Protein AF-A0A527VLF5-F1 (afdb_monomer)

pLDDT: mean 86.72, std 11.75, range [56.09, 97.25]

Nearest PDB structures (foldseek):
  2ouw-assembly1_B  TM=7.288E-01  e=3.056E-06  Rhodospirillum rubrum

Mean predicted aligned error: 9.97 Å

Sequence (73 aa):
MEKIPAVKAVFDDIRATRKSDFVNNFWRGLANDPAALKRVWEQLKAVMVADSAIDPLTKEMIYIAVSVANGCS

Foldseek 3Di:
DCVPVLLVVLLVVVCVQVVHNDDDVVLVVCSVPSVSSVVVSVVCCVVPVPPDPQPPVNVVVVVVVVCVVVVND

Secondary structure (DSSP, 8-state):
-TTSHHHHHHHHHHHHHHT-S---HHHHHHTTSHHHHHHHHHHHHHHHTS--SS-HHHHHHHHHHHHHHTT--

Radius of gyration: 16.07 Å; Cα contacts (8 Å, |Δi|>4): 34; chains: 1; bounding box: 25×31×42 Å

Solvent-accessible surface area (backbone atoms only — not comparable to full-atom values): 4358 Å² total; per-residue (Å²): 103,72,85,41,70,69,40,31,54,50,53,53,48,51,23,65,75,66,74,38,92,76,80,57,68,70,63,60,60,35,46,82,40,48,68,59,38,48,52,53,51,53,55,47,39,63,65,74,68,41,87,51,97,62,49,74,68,57,53,50,52,51,50,52,52,52,30,59,76,69,69,58,128

Structure (mmCIF, N/CA/C/O backbone):
data_AF-A0A527VLF5-F1
#
_entry.id   AF-A0A527VLF5-F1
#
loop_
_atom_site.group_PDB
_atom_site.id
_atom_site.type_symbol
_atom_site.label_atom_id
_atom_site.label_alt_id
_atom_site.label_comp_id
_atom_site.label_asym_id
_atom_site.label_entity_id
_atom_site.label_seq_id
_atom_site.pdbx_PDB_ins_code
_atom_site.Cartn_x
_atom_site.Cartn_y
_atom_site.Cartn_z
_atom_site.occupancy
_atom_site.B_iso_or_equiv
_atom_site.auth_seq_id
_atom_site.auth_comp_id
_atom_site.auth_asym_id
_atom_site.auth_atom_id
_atom_site.pdbx_PDB_model_num
ATOM 1 N N . MET A 1 1 ? 6.217 0.383 -17.628 1.00 60.47 1 MET A N 1
ATOM 2 C CA . MET A 1 1 ? 6.214 -0.275 -16.303 1.00 60.47 1 MET A CA 1
ATOM 3 C C . MET A 1 1 ? 5.206 -1.413 -16.220 1.00 60.47 1 MET A C 1
ATOM 5 O O . MET A 1 1 ? 5.621 -2.508 -15.887 1.00 60.47 1 MET A O 1
ATOM 9 N N . GLU A 1 2 ? 3.939 -1.234 -16.614 1.00 64.50 2 GLU A N 1
ATOM 10 C CA . GLU A 1 2 ? 2.919 -2.314 -16.584 1.00 64.50 2 GLU A CA 1
ATOM 11 C C . GLU A 1 2 ? 3.211 -3.534 -17.482 1.00 64.50 2 GLU A C 1
ATOM 13 O O . GLU A 1 2 ? 2.529 -4.548 -17.390 1.00 64.50 2 GLU A O 1
ATOM 18 N N . LYS A 1 3 ? 4.244 -3.468 -18.330 1.00 78.62 3 LYS A N 1
ATOM 19 C CA . LYS A 1 3 ? 4.758 -4.617 -19.092 1.00 78.62 3 LYS A CA 1
ATOM 20 C C . LYS A 1 3 ? 5.652 -5.548 -18.254 1.00 78.62 3 LYS A C 1
ATOM 22 O O . LYS A 1 3 ? 5.954 -6.645 -18.703 1.00 78.62 3 LYS A O 1
ATOM 27 N N . ILE A 1 4 ? 6.082 -5.120 -17.061 1.00 89.75 4 ILE A N 1
ATOM 28 C CA . ILE A 1 4 ? 6.820 -5.947 -16.098 1.00 89.75 4 ILE A CA 1
ATOM 29 C C . ILE A 1 4 ? 5.781 -6.712 -15.263 1.00 89.75 4 ILE A C 1
ATOM 31 O O . ILE A 1 4 ? 5.022 -6.063 -14.533 1.00 89.75 4 ILE A O 1
ATOM 35 N N . PRO A 1 5 ? 5.744 -8.058 -15.313 1.00 93.00 5 PRO A N 1
ATOM 36 C CA . PRO A 1 5 ? 4.701 -8.843 -14.647 1.00 93.00 5 PRO A CA 1
ATOM 37 C C . PRO A 1 5 ? 4.565 -8.553 -13.147 1.00 93.00 5 PRO A C 1
ATOM 39 O O . PRO A 1 5 ? 3.452 -8.425 -12.644 1.00 93.00 5 PRO A O 1
ATOM 42 N N . ALA A 1 6 ? 5.688 -8.365 -12.444 1.00 91.94 6 ALA A N 1
ATOM 43 C CA . ALA A 1 6 ? 5.698 -8.066 -11.011 1.00 91.94 6 ALA A CA 1
ATOM 44 C C . ALA A 1 6 ? 5.040 -6.715 -10.670 1.00 91.94 6 ALA A C 1
ATOM 46 O O . ALA A 1 6 ? 4.256 -6.632 -9.730 1.00 91.94 6 ALA A O 1
ATOM 47 N N . VAL A 1 7 ? 5.308 -5.665 -11.454 1.00 96.44 7 VAL A N 1
ATOM 48 C CA . VAL A 1 7 ? 4.684 -4.344 -11.258 1.00 96.44 7 VAL A CA 1
ATOM 49 C C . VAL A 1 7 ? 3.190 -4.411 -11.560 1.00 96.44 7 VAL A C 1
ATOM 51 O O . VAL A 1 7 ? 2.382 -3.877 -10.802 1.00 96.44 7 VAL A O 1
ATOM 54 N N . LYS A 1 8 ? 2.819 -5.094 -12.650 1.00 95.88 8 LYS A N 1
ATOM 55 C CA . LYS A 1 8 ? 1.418 -5.262 -13.040 1.00 95.88 8 LYS A CA 1
ATOM 56 C C . LYS A 1 8 ? 0.608 -5.954 -11.946 1.00 95.88 8 LYS A C 1
ATOM 58 O O . LYS A 1 8 ? -0.448 -5.446 -11.589 1.00 95.88 8 LYS A O 1
ATOM 63 N N . ALA A 1 9 ? 1.128 -7.044 -11.382 1.00 96.38 9 ALA A N 1
ATOM 64 C CA . ALA A 1 9 ? 0.466 -7.767 -10.300 1.00 96.38 9 ALA A CA 1
ATOM 65 C C . ALA A 1 9 ? 0.183 -6.861 -9.088 1.00 96.38 9 ALA A C 1
ATOM 67 O O . ALA A 1 9 ? -0.927 -6.868 -8.562 1.00 96.38 9 ALA A O 1
ATOM 68 N N . VAL A 1 10 ? 1.149 -6.024 -8.688 1.00 96.50 10 VAL A N 1
ATOM 69 C CA . VAL A 1 10 ? 0.946 -5.077 -7.580 1.00 96.50 10 VAL A CA 1
ATOM 70 C C . VAL A 1 10 ? -0.085 -4.002 -7.940 1.00 96.50 10 VAL A C 1
ATOM 72 O O . VAL A 1 10 ? -0.923 -3.658 -7.114 1.00 96.50 10 VAL A O 1
ATOM 75 N N . PHE A 1 11 ? -0.077 -3.474 -9.165 1.00 97.06 11 PHE A N 1
ATOM 76 C CA . PHE A 1 11 ? -1.046 -2.452 -9.582 1.00 97.06 11 PHE A CA 1
ATOM 77 C C . PHE A 1 11 ? -2.467 -2.995 -9.731 1.00 97.06 11 PHE A C 1
ATOM 79 O O . PHE A 1 11 ? -3.422 -2.266 -9.468 1.00 97.06 11 PHE A O 1
ATOM 86 N N . ASP A 1 12 ? -2.620 -4.240 -10.175 1.00 96.69 12 ASP A N 1
ATOM 87 C CA . ASP A 1 12 ? -3.916 -4.917 -10.220 1.00 96.69 12 ASP A CA 1
ATOM 88 C C . ASP A 1 12 ? -4.463 -5.097 -8.786 1.00 96.69 12 ASP A C 1
ATOM 90 O O . ASP A 1 12 ? -5.615 -4.759 -8.517 1.00 96.69 12 ASP A O 1
ATOM 94 N N . ASP A 1 13 ? -3.615 -5.504 -7.834 1.00 95.50 13 ASP A N 1
ATOM 95 C CA . ASP A 1 13 ? -3.985 -5.650 -6.419 1.00 95.50 13 ASP A CA 1
ATOM 96 C C . ASP A 1 13 ? -4.320 -4.305 -5.739 1.00 95.50 13 ASP A C 1
ATOM 98 O O . ASP A 1 13 ? -5.319 -4.196 -5.027 1.00 95.50 13 ASP A O 1
ATOM 102 N N . ILE A 1 14 ? -3.562 -3.234 -6.015 1.00 95.00 14 ILE A N 1
ATOM 103 C CA . ILE A 1 14 ? -3.880 -1.881 -5.520 1.00 95.00 14 ILE A CA 1
ATOM 104 C C . ILE A 1 14 ? -5.291 -1.467 -5.938 1.00 95.00 14 ILE A C 1
ATOM 106 O O . ILE A 1 14 ? -6.047 -0.950 -5.111 1.00 95.00 14 ILE A O 1
ATOM 110 N N . ARG A 1 15 ? -5.652 -1.695 -7.205 1.00 95.19 15 ARG A N 1
ATOM 111 C CA . ARG A 1 15 ? -6.967 -1.323 -7.733 1.00 95.19 15 ARG A CA 1
ATOM 112 C C . ARG A 1 15 ? -8.084 -2.147 -7.107 1.00 95.19 15 ARG A C 1
ATOM 114 O O . ARG A 1 15 ? -9.085 -1.575 -6.680 1.00 95.19 15 ARG A O 1
ATOM 121 N N . ALA A 1 16 ? -7.882 -3.459 -6.978 1.00 94.94 16 ALA A N 1
ATOM 122 C CA . ALA A 1 16 ? -8.835 -4.356 -6.330 1.00 94.94 16 ALA A CA 1
ATOM 123 C C . ALA A 1 16 ? -9.052 -3.991 -4.852 1.00 94.94 16 ALA A C 1
ATOM 125 O O . ALA A 1 16 ? -10.187 -3.827 -4.408 1.00 94.94 16 ALA A O 1
ATOM 126 N N . THR A 1 17 ? -7.965 -3.785 -4.108 1.00 91.88 17 THR A N 1
ATOM 127 C CA . THR A 1 17 ? -8.001 -3.456 -2.679 1.00 91.88 17 THR A CA 1
ATOM 128 C C . THR A 1 17 ? -8.646 -2.094 -2.421 1.00 91.88 17 THR A C 1
ATOM 130 O O . THR A 1 17 ? -9.432 -1.942 -1.490 1.00 91.88 17 THR A O 1
ATOM 133 N N . ARG A 1 18 ? -8.334 -1.083 -3.243 1.00 90.19 18 ARG A N 1
ATOM 134 C CA . ARG A 1 18 ? -8.838 0.290 -3.061 1.00 90.19 18 ARG A CA 1
ATOM 135 C C . ARG A 1 18 ? -10.145 0.580 -3.801 1.00 90.19 18 ARG A C 1
ATOM 137 O O . ARG A 1 18 ? -10.662 1.684 -3.661 1.00 90.19 18 ARG A O 1
ATOM 144 N N . LYS A 1 19 ? -10.664 -0.374 -4.583 1.00 91.12 19 LYS A N 1
ATOM 145 C CA . LYS A 1 19 ? -11.865 -0.231 -5.429 1.00 91.12 19 LYS A CA 1
ATOM 146 C C . LYS A 1 19 ? -11.813 1.014 -6.325 1.00 91.12 19 LYS A C 1
ATOM 148 O O . LYS A 1 19 ? -12.782 1.757 -6.444 1.00 91.12 19 LYS A O 1
ATOM 153 N N . SER A 1 20 ? -10.651 1.264 -6.918 1.00 91.31 20 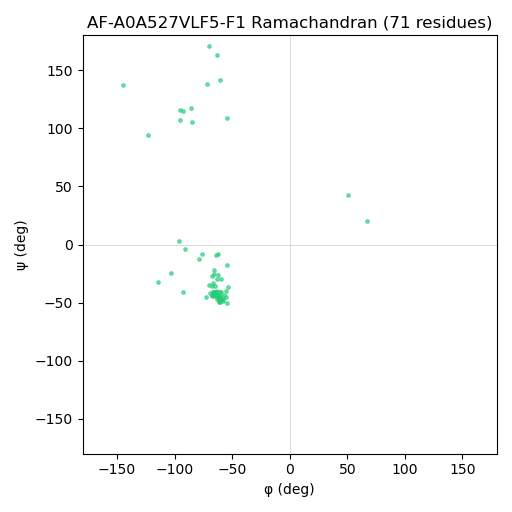SER A N 1
ATOM 154 C CA . SER A 1 20 ? -10.401 2.418 -7.782 1.00 91.31 20 SER A CA 1
ATOM 155 C C . SER A 1 20 ? -9.455 2.016 -8.897 1.00 91.31 20 SER A C 1
ATOM 157 O O . SER A 1 20 ? -8.453 1.370 -8.623 1.00 91.31 20 SER A O 1
ATOM 159 N N . ASP A 1 21 ? -9.718 2.446 -10.130 1.00 91.12 21 ASP A N 1
ATOM 160 C CA . ASP A 1 21 ? -8.836 2.183 -11.274 1.00 91.12 21 ASP A CA 1
ATOM 161 C C . ASP A 1 21 ? -7.575 3.059 -11.287 1.00 91.12 21 ASP A C 1
ATOM 163 O O . ASP A 1 21 ? -6.660 2.858 -12.089 1.00 91.12 21 ASP A O 1
ATOM 167 N N . PHE A 1 22 ? -7.497 4.040 -10.387 1.00 93.06 22 PHE A N 1
ATOM 168 C CA . PHE A 1 22 ? -6.407 4.997 -10.358 1.00 93.06 22 PHE A CA 1
ATOM 169 C C . PHE A 1 22 ? -5.267 4.556 -9.430 1.00 93.06 22 PHE A C 1
ATOM 171 O O . PHE A 1 22 ? -5.391 4.527 -8.205 1.00 93.06 22 PHE A O 1
ATOM 178 N N . VAL A 1 23 ? -4.099 4.298 -10.023 1.00 94.25 23 VAL A N 1
ATOM 179 C CA . VAL A 1 23 ? -2.828 4.143 -9.300 1.00 94.25 23 VAL A CA 1
ATOM 180 C C . VAL A 1 23 ? -2.089 5.482 -9.295 1.00 94.25 23 VAL A C 1
ATOM 182 O O . VAL A 1 23 ? -1.695 5.977 -10.356 1.00 94.25 23 VAL A O 1
ATOM 185 N N . ASN A 1 24 ? -1.899 6.067 -8.109 1.00 93.56 24 ASN A N 1
ATOM 186 C CA . ASN A 1 24 ? -1.263 7.377 -7.945 1.00 93.56 24 ASN A CA 1
ATOM 187 C C . ASN A 1 24 ? 0.252 7.368 -8.256 1.00 93.56 24 ASN A C 1
ATOM 189 O O . ASN A 1 24 ? 0.885 6.321 -8.412 1.00 93.56 24 ASN A O 1
ATOM 193 N N . ASN A 1 25 ? 0.851 8.561 -8.312 1.00 95.25 25 ASN A N 1
ATOM 194 C CA . ASN A 1 25 ? 2.254 8.732 -8.703 1.00 95.25 25 ASN A CA 1
ATOM 195 C C . ASN A 1 25 ? 3.263 8.125 -7.719 1.00 95.25 25 ASN A C 1
ATOM 197 O O . ASN A 1 25 ? 4.349 7.748 -8.144 1.00 95.25 25 ASN A O 1
ATOM 201 N N . PHE A 1 26 ? 2.914 7.975 -6.438 1.00 95.19 26 PHE A N 1
ATOM 202 C CA . PHE A 1 26 ? 3.792 7.340 -5.451 1.00 95.19 26 PHE A CA 1
ATOM 203 C C . PHE A 1 26 ? 4.089 5.880 -5.831 1.00 95.19 26 PHE A C 1
ATOM 205 O O . PHE A 1 26 ? 5.247 5.480 -5.940 1.00 95.19 26 PHE A O 1
ATOM 212 N N . TRP A 1 27 ? 3.045 5.106 -6.142 1.00 96.00 27 TRP A N 1
ATOM 213 C CA . TRP A 1 27 ? 3.194 3.712 -6.572 1.00 96.00 27 TRP A CA 1
ATOM 214 C C . TRP A 1 27 ? 3.866 3.590 -7.941 1.00 96.00 27 TRP A C 1
ATOM 216 O O . TRP A 1 27 ? 4.666 2.683 -8.163 1.00 96.00 27 TRP A O 1
ATOM 226 N N . ARG A 1 28 ? 3.586 4.531 -8.852 1.00 94.38 28 ARG A N 1
ATOM 227 C CA . ARG A 1 28 ? 4.265 4.614 -10.156 1.00 94.38 28 ARG A CA 1
ATOM 228 C C . ARG A 1 28 ? 5.754 4.930 -10.019 1.00 94.38 28 ARG A C 1
ATOM 230 O O . ARG A 1 28 ? 6.543 4.379 -10.774 1.00 94.38 28 ARG A O 1
ATOM 237 N N . GLY A 1 29 ? 6.148 5.747 -9.044 1.00 95.19 29 GLY A N 1
ATOM 238 C CA . GLY A 1 29 ? 7.553 6.014 -8.735 1.00 95.19 29 GLY A CA 1
ATOM 239 C C . GLY A 1 29 ? 8.283 4.775 -8.212 1.00 95.19 29 GLY A C 1
ATOM 240 O O . GLY A 1 29 ? 9.374 4.457 -8.687 1.00 95.19 29 GLY A O 1
ATOM 241 N N . LEU A 1 30 ? 7.649 4.026 -7.302 1.00 94.88 30 LEU A N 1
ATOM 242 C CA . LEU A 1 30 ? 8.197 2.772 -6.769 1.00 94.88 30 LEU A CA 1
ATOM 243 C C . LEU A 1 30 ? 8.306 1.660 -7.817 1.00 94.88 30 LEU A C 1
ATOM 245 O O . LEU A 1 30 ? 9.125 0.764 -7.660 1.00 94.88 30 LEU A O 1
ATOM 249 N N . ALA A 1 31 ? 7.550 1.720 -8.914 1.00 94.44 31 ALA A N 1
ATOM 250 C CA . ALA A 1 31 ? 7.609 0.716 -9.976 1.00 94.44 31 ALA A CA 1
ATOM 251 C C . ALA A 1 31 ? 8.959 0.630 -10.717 1.00 94.44 31 ALA A C 1
ATOM 253 O O . ALA A 1 31 ? 9.150 -0.303 -11.498 1.00 94.44 31 ALA A O 1
ATOM 254 N N . ASN A 1 32 ? 9.889 1.563 -10.478 1.00 93.31 32 ASN A N 1
ATOM 255 C CA . ASN A 1 32 ? 11.282 1.436 -10.920 1.00 93.31 32 ASN A CA 1
ATOM 256 C C . ASN A 1 32 ? 12.035 0.307 -10.191 1.00 93.31 32 ASN A C 1
ATOM 258 O O . ASN A 1 32 ? 12.952 -0.271 -10.765 1.00 93.31 32 ASN A O 1
ATOM 262 N N . ASP A 1 33 ? 11.624 -0.034 -8.965 1.00 95.50 33 ASP A N 1
ATOM 263 C CA . ASP A 1 33 ? 12.118 -1.176 -8.192 1.00 95.50 33 ASP A CA 1
ATOM 264 C C . ASP A 1 33 ? 10.933 -2.090 -7.817 1.00 95.50 33 ASP A C 1
ATOM 266 O O . ASP A 1 33 ? 10.247 -1.873 -6.810 1.00 95.50 33 ASP A O 1
ATOM 270 N N . PRO A 1 34 ? 10.661 -3.137 -8.621 1.00 94.38 34 PRO A N 1
ATOM 271 C CA . PRO A 1 34 ? 9.536 -4.035 -8.385 1.00 94.38 34 PRO A CA 1
ATOM 272 C C . PRO A 1 34 ? 9.586 -4.761 -7.031 1.00 94.38 34 PRO A C 1
ATOM 274 O O . PRO A 1 34 ? 8.531 -5.083 -6.479 1.00 94.38 34 PRO A O 1
ATOM 277 N N . ALA A 1 35 ? 10.781 -5.019 -6.486 1.00 95.06 35 ALA A N 1
ATOM 278 C CA . ALA A 1 35 ? 10.931 -5.694 -5.200 1.00 95.06 35 ALA A CA 1
ATOM 279 C C . ALA A 1 35 ? 10.537 -4.758 -4.049 1.00 95.06 35 ALA A C 1
ATOM 281 O O . ALA A 1 35 ? 9.759 -5.148 -3.172 1.00 95.06 35 ALA A O 1
ATOM 282 N N . ALA A 1 36 ? 11.001 -3.505 -4.087 1.00 95.81 36 ALA A N 1
ATOM 283 C CA . ALA A 1 36 ? 10.590 -2.484 -3.128 1.00 95.81 36 ALA A CA 1
ATOM 284 C C . ALA A 1 36 ? 9.086 -2.189 -3.217 1.00 95.81 36 ALA A C 1
ATOM 286 O O . ALA A 1 36 ? 8.417 -2.147 -2.184 1.00 95.81 36 ALA A O 1
ATOM 287 N N . LEU A 1 37 ? 8.539 -2.052 -4.432 1.00 97.25 37 LEU A N 1
ATOM 288 C CA . LEU A 1 37 ? 7.108 -1.834 -4.660 1.00 97.25 37 LEU A CA 1
ATOM 289 C C . LEU A 1 37 ? 6.255 -2.916 -3.981 1.00 97.25 37 LEU A C 1
ATOM 291 O O . LEU A 1 37 ? 5.332 -2.590 -3.231 1.00 97.25 37 LEU A O 1
ATOM 295 N N . LYS A 1 38 ? 6.582 -4.195 -4.209 1.00 96.00 38 LYS A N 1
ATOM 296 C CA . LYS A 1 38 ? 5.861 -5.322 -3.605 1.00 96.00 38 LYS A CA 1
ATOM 297 C C . LYS A 1 38 ? 5.944 -5.282 -2.077 1.00 96.00 38 LYS A C 1
ATOM 299 O O . LYS A 1 38 ? 4.911 -5.336 -1.414 1.00 96.00 38 LYS A O 1
ATOM 304 N N . ARG A 1 39 ? 7.153 -5.127 -1.525 1.00 96.62 39 ARG A N 1
ATOM 305 C CA . ARG A 1 39 ? 7.385 -5.097 -0.072 1.00 96.62 39 ARG A CA 1
ATOM 306 C C . ARG A 1 39 ? 6.588 -3.986 0.612 1.00 96.62 39 ARG A C 1
ATOM 308 O O . ARG A 1 39 ? 5.956 -4.224 1.637 1.00 96.62 39 ARG A O 1
ATOM 315 N N . VAL A 1 40 ? 6.614 -2.776 0.054 1.00 96.31 40 VAL A N 1
ATOM 316 C CA . VAL A 1 40 ? 5.902 -1.620 0.622 1.00 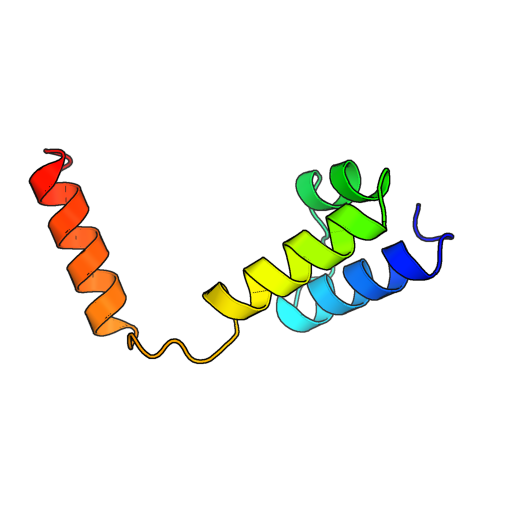96.31 40 VAL A CA 1
ATOM 317 C C . VAL A 1 40 ? 4.390 -1.826 0.558 1.00 96.31 40 VAL A C 1
ATOM 319 O O . VAL A 1 40 ? 3.688 -1.518 1.520 1.00 96.31 40 VAL A O 1
ATOM 322 N N . TRP A 1 41 ? 3.876 -2.376 -0.545 1.00 95.69 41 TRP A N 1
ATOM 323 C CA . TRP A 1 41 ? 2.452 -2.672 -0.672 1.00 95.69 41 TRP A CA 1
ATOM 324 C C . TRP A 1 41 ? 1.975 -3.730 0.335 1.00 95.69 41 TRP A C 1
ATOM 326 O O . TRP A 1 41 ? 0.949 -3.536 0.985 1.00 95.69 41 TRP A O 1
ATOM 336 N N . GLU A 1 42 ? 2.729 -4.816 0.524 1.00 94.50 42 GLU A N 1
ATOM 337 C CA . GLU A 1 42 ?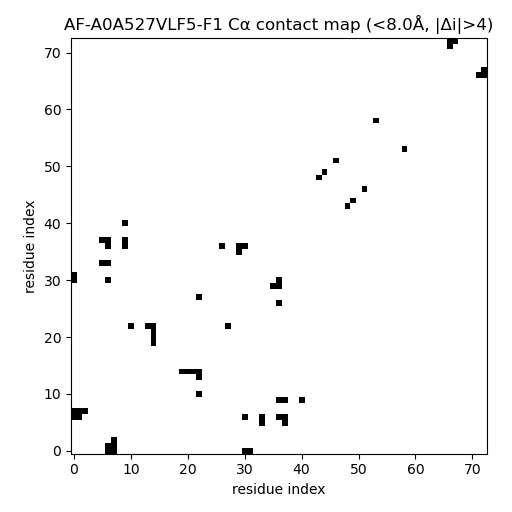 2.411 -5.856 1.513 1.00 94.50 42 GLU A CA 1
ATOM 338 C C . GLU A 1 42 ? 2.412 -5.310 2.947 1.00 94.50 42 GLU A C 1
ATOM 340 O O . GLU A 1 42 ? 1.471 -5.567 3.699 1.00 94.50 42 GLU A O 1
ATOM 345 N N . GLN A 1 43 ? 3.410 -4.494 3.304 1.00 92.62 43 GLN A N 1
ATOM 346 C CA . GLN A 1 43 ? 3.469 -3.823 4.607 1.00 92.62 43 GLN A CA 1
ATOM 347 C C . GLN A 1 43 ? 2.266 -2.902 4.828 1.00 92.62 43 GLN A C 1
ATOM 349 O O . GLN A 1 43 ? 1.655 -2.931 5.895 1.00 92.62 43 GLN A O 1
ATOM 354 N N . LEU A 1 44 ? 1.883 -2.115 3.816 1.00 90.50 44 LEU A N 1
ATOM 355 C CA . LEU A 1 44 ? 0.716 -1.244 3.919 1.00 90.50 44 LEU A CA 1
ATOM 356 C C . LEU A 1 44 ? -0.568 -2.053 4.128 1.00 90.50 44 LEU A C 1
ATOM 358 O O . LEU A 1 44 ? -1.374 -1.693 4.982 1.00 90.50 44 LEU A O 1
ATOM 362 N N . LYS A 1 45 ? -0.765 -3.145 3.376 1.00 87.25 45 LYS A N 1
ATOM 363 C CA . LYS A 1 45 ? -1.939 -4.013 3.544 1.00 87.25 45 LYS A CA 1
ATOM 3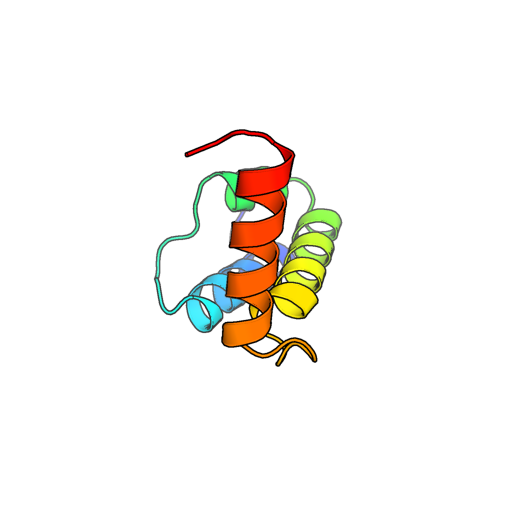64 C C . LYS A 1 45 ? -2.007 -4.610 4.948 1.00 87.25 45 LYS A C 1
AT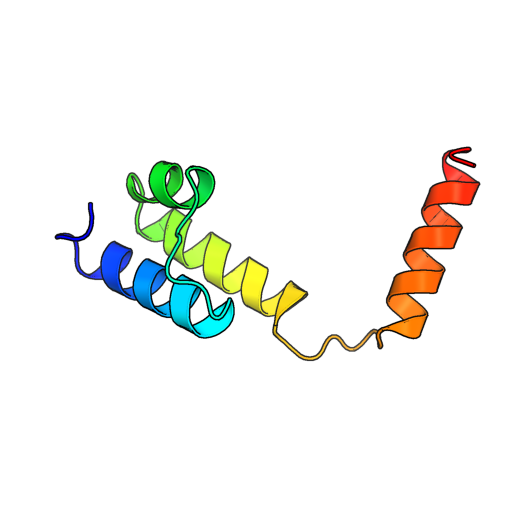OM 366 O O . LYS A 1 45 ? -3.084 -4.620 5.534 1.00 87.25 45 LYS A O 1
ATOM 371 N N . ALA A 1 46 ? -0.877 -5.034 5.510 1.00 85.12 46 ALA A N 1
ATOM 372 C CA . ALA A 1 46 ? -0.823 -5.566 6.871 1.00 85.12 46 ALA A CA 1
ATOM 373 C C . ALA A 1 46 ? -1.244 -4.543 7.945 1.00 85.12 46 ALA A C 1
ATOM 375 O O . ALA A 1 46 ? -1.719 -4.937 9.001 1.00 85.12 46 ALA A O 1
ATOM 376 N N . VAL A 1 47 ? -1.091 -3.242 7.681 1.00 78.12 47 VAL A N 1
ATOM 377 C CA . VAL A 1 47 ? -1.483 -2.173 8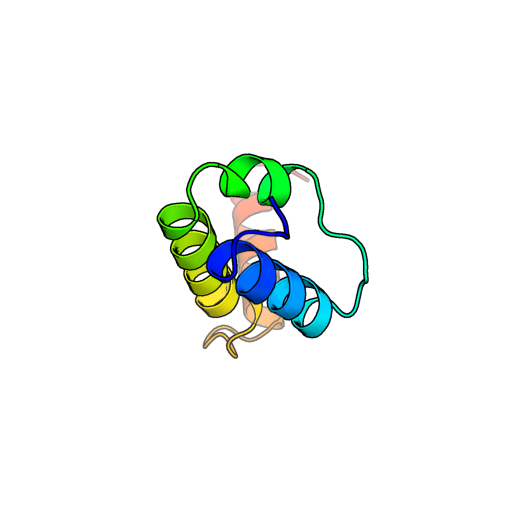.618 1.00 78.12 47 VAL A CA 1
ATOM 378 C C . VAL A 1 47 ? -2.906 -1.667 8.363 1.00 78.12 47 VAL A C 1
ATOM 380 O O . VAL A 1 47 ? -3.644 -1.379 9.303 1.00 78.12 47 VAL A O 1
ATOM 383 N N . MET A 1 48 ? -3.278 -1.511 7.091 1.00 70.56 48 MET A N 1
ATOM 384 C CA . MET A 1 48 ? -4.482 -0.777 6.683 1.00 70.56 48 MET A CA 1
ATOM 385 C C . MET A 1 48 ? -5.654 -1.670 6.273 1.00 70.56 48 MET A C 1
ATOM 387 O O . MET A 1 48 ? -6.787 -1.200 6.291 1.00 70.56 48 MET A O 1
ATOM 391 N N . VAL A 1 49 ? -5.387 -2.904 5.835 1.00 69.12 49 VAL A N 1
ATOM 392 C CA . VAL A 1 49 ? -6.391 -3.815 5.252 1.00 69.12 49 VAL A CA 1
ATOM 393 C C . VAL A 1 49 ? -6.607 -5.044 6.122 1.00 69.12 49 VAL A C 1
ATOM 395 O O . VAL A 1 49 ? -7.718 -5.561 6.164 1.00 69.12 49 VAL A O 1
ATOM 398 N N . ALA A 1 50 ? -5.569 -5.515 6.817 1.00 64.62 50 ALA A N 1
ATOM 399 C CA . ALA A 1 50 ? -5.765 -6.492 7.874 1.00 64.62 50 ALA A CA 1
ATOM 400 C C . ALA A 1 50 ? -6.673 -5.892 8.953 1.00 64.62 50 ALA A C 1
ATOM 402 O O . ALA A 1 50 ? -6.531 -4.712 9.293 1.00 64.62 50 ALA A O 1
ATOM 403 N N . ASP A 1 51 ? -7.563 -6.717 9.505 1.00 57.38 51 ASP A N 1
ATOM 404 C CA . ASP A 1 51 ? -8.254 -6.385 10.744 1.00 57.38 51 ASP A CA 1
ATOM 405 C C . ASP A 1 51 ? -7.183 -6.066 11.784 1.00 57.38 51 ASP A C 1
ATOM 407 O O . ASP A 1 51 ? -6.401 -6.919 12.211 1.00 57.38 51 ASP A O 1
ATOM 411 N N . SER A 1 52 ? -7.072 -4.790 12.131 1.00 56.09 52 SER A N 1
ATOM 412 C CA . SER A 1 52 ? -6.154 -4.378 13.172 1.00 56.09 52 SER A CA 1
ATOM 413 C C . SER A 1 52 ? -6.717 -4.848 14.503 1.00 56.09 52 SER A C 1
ATOM 415 O O . SER A 1 52 ? -7.897 -4.651 14.778 1.00 56.09 52 SER A O 1
ATOM 417 N N . ALA A 1 53 ? -5.854 -5.371 15.377 1.00 61.72 53 ALA A N 1
ATOM 418 C CA . ALA A 1 53 ? -6.205 -5.659 16.775 1.00 61.72 53 ALA A CA 1
ATOM 419 C C . ALA A 1 53 ? -6.779 -4.432 17.514 1.00 61.72 53 ALA A C 1
ATOM 421 O O . ALA A 1 53 ? -7.397 -4.555 18.565 1.00 61.72 53 ALA A O 1
ATOM 422 N N . ILE A 1 54 ? -6.535 -3.250 16.950 1.00 66.44 54 ILE A N 1
ATOM 423 C CA . ILE A 1 54 ? -7.057 -1.967 17.378 1.00 66.44 54 ILE A CA 1
ATOM 424 C C . ILE A 1 54 ? -8.297 -1.677 16.540 1.00 66.44 54 ILE A C 1
ATOM 426 O O . ILE A 1 54 ? -8.194 -1.380 15.346 1.00 66.44 54 ILE A O 1
ATOM 430 N N . ASP A 1 55 ? -9.462 -1.789 17.157 1.00 77.50 55 ASP A N 1
ATOM 431 C CA . ASP A 1 55 ? -10.733 -1.459 16.532 1.00 77.50 55 ASP A CA 1
ATOM 432 C C . ASP A 1 55 ? -10.799 0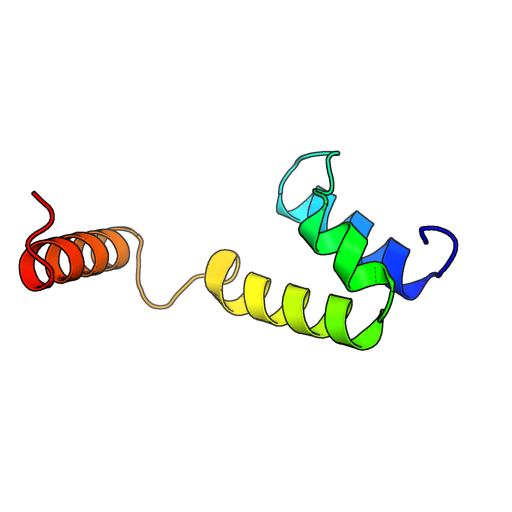.047 16.160 1.00 77.50 55 ASP A C 1
ATOM 434 O O . ASP A 1 55 ? -9.993 0.855 16.644 1.00 77.50 55 ASP A O 1
ATOM 438 N N . PRO A 1 56 ? -11.730 0.455 15.278 1.00 74.31 56 PRO A N 1
ATOM 439 C CA . PRO A 1 56 ? -11.830 1.836 14.808 1.00 74.31 56 PRO A CA 1
ATOM 440 C C . PRO A 1 56 ? -11.926 2.891 15.922 1.00 74.31 56 PRO A C 1
ATOM 442 O O . PRO A 1 56 ? -11.299 3.942 15.791 1.00 74.31 56 PRO A O 1
ATOM 445 N N . LEU A 1 57 ? 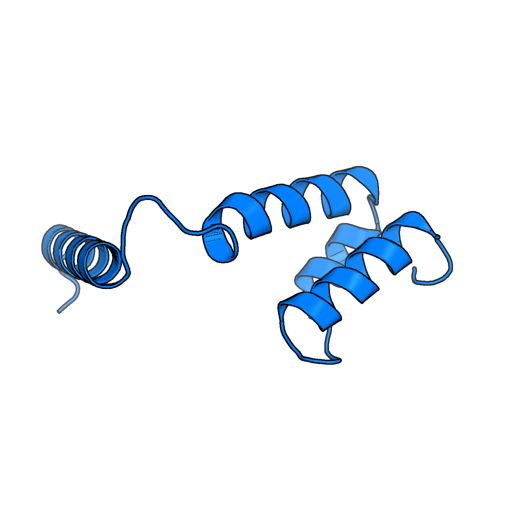-12.621 2.607 17.032 1.00 79.81 57 LEU A N 1
ATOM 446 C CA . LEU A 1 57 ? -12.741 3.544 18.155 1.00 79.81 57 LEU A CA 1
ATOM 447 C C . LEU A 1 57 ? -11.382 3.771 18.815 1.00 79.81 57 LEU A C 1
ATOM 449 O O . LEU A 1 57 ? -10.997 4.902 19.111 1.00 79.81 57 LEU A O 1
ATOM 453 N N . THR A 1 58 ? -10.610 2.703 19.002 1.00 84.50 58 THR A N 1
ATOM 454 C CA . THR A 1 58 ? -9.284 2.821 19.608 1.00 84.50 58 THR A CA 1
ATOM 455 C C . THR A 1 58 ? -8.319 3.595 18.700 1.00 84.50 58 THR A C 1
ATOM 457 O O . THR A 1 58 ? -7.500 4.372 19.193 1.00 84.50 58 THR A O 1
ATOM 460 N N . LYS A 1 59 ? -8.450 3.485 17.370 1.00 80.19 59 LYS A N 1
ATOM 461 C CA . LYS A 1 59 ? -7.689 4.330 16.428 1.00 80.19 59 LYS A CA 1
ATOM 462 C C . LYS A 1 59 ? -8.045 5.816 16.557 1.00 80.19 59 LYS A C 1
ATOM 464 O O . LYS A 1 59 ? -7.137 6.647 16.543 1.00 80.19 59 LYS A O 1
ATOM 469 N N . GLU A 1 60 ? -9.323 6.153 16.722 1.00 86.81 60 GLU A N 1
ATOM 470 C CA . GLU A 1 60 ? -9.763 7.539 16.950 1.00 86.81 60 GLU A CA 1
ATOM 471 C C . GLU A 1 60 ? -9.253 8.095 18.284 1.00 86.81 60 GLU A C 1
ATOM 473 O O . GLU A 1 60 ? -8.771 9.226 18.335 1.00 86.81 60 GLU A O 1
ATOM 478 N N . MET A 1 61 ? -9.266 7.293 19.352 1.00 90.38 61 MET A N 1
ATOM 479 C CA . MET A 1 61 ? -8.721 7.721 20.643 1.00 90.38 61 MET A CA 1
ATOM 480 C C . MET A 1 61 ? -7.216 7.993 20.579 1.00 90.38 61 MET A C 1
ATOM 482 O O . MET A 1 61 ? -6.752 8.981 21.146 1.00 90.38 61 MET A O 1
ATOM 486 N N . ILE A 1 62 ? -6.453 7.163 19.857 1.00 88.12 62 ILE A N 1
ATOM 487 C CA . ILE A 1 62 ? -5.022 7.407 19.624 1.00 88.12 62 ILE A CA 1
ATOM 488 C C . ILE A 1 62 ? -4.827 8.714 18.850 1.00 88.12 62 ILE A C 1
ATOM 490 O O . ILE A 1 62 ? -3.981 9.521 19.230 1.00 88.12 62 ILE A O 1
ATOM 494 N N . TYR A 1 63 ? -5.617 8.950 17.799 1.00 84.38 63 TYR A N 1
ATOM 495 C CA . TYR A 1 63 ? -5.550 10.191 17.027 1.00 84.38 63 TYR A CA 1
ATOM 496 C C . TYR A 1 63 ? -5.794 11.426 17.908 1.00 84.38 63 TYR A C 1
ATOM 498 O O . TYR A 1 63 ? -4.978 12.346 17.903 1.00 84.38 63 TYR A O 1
ATOM 506 N N . ILE A 1 64 ? -6.851 11.421 18.730 1.00 87.81 64 ILE A N 1
ATOM 507 C CA . ILE A 1 64 ? -7.159 12.519 19.662 1.00 87.81 64 ILE A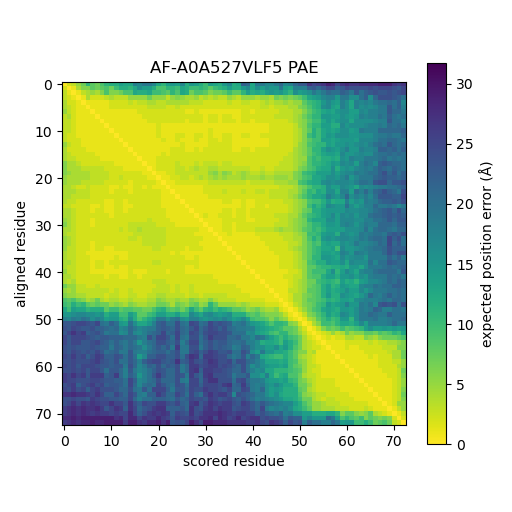 CA 1
ATOM 508 C C . ILE A 1 64 ? -6.024 12.712 20.675 1.00 87.81 64 ILE A C 1
ATOM 510 O O . ILE A 1 64 ? -5.573 13.837 20.881 1.00 87.81 64 ILE A O 1
ATOM 514 N N . ALA A 1 65 ? -5.530 11.630 21.286 1.00 90.81 65 ALA A N 1
ATOM 515 C CA . ALA A 1 65 ? -4.456 11.699 22.275 1.00 90.81 65 ALA A CA 1
ATOM 516 C C . ALA A 1 65 ? -3.175 12.322 21.696 1.00 90.81 65 ALA A C 1
ATOM 518 O O . ALA A 1 65 ? -2.535 13.144 22.351 1.00 90.81 65 ALA A O 1
ATOM 519 N N . VAL A 1 66 ? -2.825 11.977 20.453 1.00 91.31 66 VAL A N 1
ATOM 520 C CA . VAL A 1 66 ? -1.669 12.543 19.746 1.00 91.31 66 VAL A CA 1
ATOM 521 C C . VAL A 1 66 ? -1.893 14.016 19.399 1.00 91.31 66 VAL A C 1
ATOM 523 O O . VAL A 1 66 ? -0.971 14.812 19.578 1.00 91.31 66 VAL A O 1
ATOM 526 N N . SER A 1 67 ? -3.087 14.405 18.945 1.00 88.00 67 SER A N 1
ATOM 527 C CA . SER A 1 67 ? -3.423 15.812 18.676 1.00 88.00 67 SER A CA 1
ATOM 528 C C . SER A 1 67 ? -3.316 16.672 19.936 1.00 88.00 67 SER A C 1
ATOM 530 O O . SER A 1 67 ? -2.671 17.719 19.906 1.00 88.00 67 SER A O 1
ATOM 532 N N . VAL A 1 68 ? -3.845 16.184 21.066 1.00 87.69 68 VAL A N 1
ATOM 533 C CA . VAL A 1 68 ? -3.740 16.850 22.376 1.00 87.69 68 VAL A CA 1
ATOM 534 C C . VAL A 1 68 ? -2.283 16.952 22.828 1.00 87.69 68 VAL A C 1
ATOM 536 O O . VAL A 1 68 ? -1.844 18.031 23.221 1.00 87.69 68 VAL A O 1
ATOM 539 N N . ALA A 1 69 ? -1.508 15.866 22.734 1.00 89.31 69 ALA A N 1
ATOM 540 C CA . ALA A 1 69 ? -0.097 15.864 23.122 1.00 89.31 69 ALA A CA 1
ATOM 541 C C . ALA A 1 69 ? 0.766 16.816 22.270 1.00 89.31 69 ALA A C 1
ATOM 543 O O . ALA A 1 69 ? 1.750 17.355 22.771 1.00 89.31 69 ALA A O 1
ATOM 544 N N . ASN A 1 70 ? 0.393 17.042 21.005 1.00 88.69 70 ASN A N 1
ATOM 545 C CA . ASN A 1 70 ? 1.086 17.958 20.092 1.00 88.69 70 ASN A CA 1
ATOM 546 C C . ASN A 1 70 ? 0.467 19.366 20.030 1.00 88.69 70 ASN A C 1
ATOM 548 O O . ASN A 1 70 ? 0.937 20.199 19.257 1.00 88.69 70 ASN A O 1
ATOM 552 N N . GLY A 1 71 ? -0.569 19.654 20.826 1.00 77.62 71 GLY A N 1
ATOM 553 C CA . GLY A 1 71 ? -1.205 20.974 20.873 1.00 77.62 71 GLY A CA 1
ATOM 554 C C . GLY A 1 71 ? -1.942 21.382 19.591 1.00 77.62 71 GLY A C 1
ATOM 555 O O . GLY A 1 71 ? -2.170 22.570 19.377 1.00 77.62 71 GLY A O 1
ATOM 556 N N . CYS A 1 72 ? -2.312 20.429 18.733 1.00 56.59 72 CYS A N 1
ATOM 557 C CA . CYS A 1 72 ? -3.184 20.690 17.591 1.00 56.59 72 CYS A CA 1
ATOM 558 C C . CYS A 1 72 ? -4.644 20.617 18.065 1.00 56.59 72 CYS A C 1
ATOM 560 O O . CYS A 1 72 ? -5.139 19.523 18.341 1.00 56.59 72 CYS A O 1
ATOM 562 N N . SER A 1 73 ? -5.306 21.773 18.196 1.00 56.97 73 SER A N 1
ATOM 563 C CA . SER A 1 73 ? -6.740 21.896 18.516 1.00 56.97 73 SER A CA 1
ATOM 564 C C . SER A 1 73 ? -7.601 21.983 17.265 1.00 56.97 73 SER A C 1
ATOM 566 O O . SER A 1 73 ? -7.241 22.822 16.406 1.00 56.97 73 SER A O 1
#